Protein AF-A0A5C1QB80-F1 (afdb_monomer_lite)

Radius of gyration: 33.48 Å; chains: 1; bounding box: 78×22×104 Å

Secondary structure (DSSP, 8-state):
----HHHHHHHHHHHHHHTT-SSHHHHHHHHHHHHHTSTTEEEEEEEETTS-----TT-EEEEEEETTEEEEEEEEEES-HHHHGGGHHHHHHHHHHHHHHHHHHHHHHHHHHHHHHHHHHHHHHHHHHHHHHHHHHHHHHHHHHHHHHHHHHHHH----

Organism: NCBI:txid252967

Sequence (160 aa):
MDLSSKVLAQIIMMQSVASKLDDEISIMSFICRGFSDIPGIRRVLYVPYKTDFSNSKDYYTIDIAHKSSKHYILNVEFDDYKEAEPYIPYIENFCTVIGVILEEKKQRLLKESLLHNLEERVLLRTKELEEEVKKESYLKKNLKLLDCISLVLSILCPLF

Structure (mmCIF, N/CA/C/O backbone):
data_AF-A0A5C1QB80-F1
#
_entry.id   AF-A0A5C1QB80-F1
#
loop_
_atom_site.group_PDB
_atom_site.id
_atom_site.type_symbol
_atom_site.label_atom_id
_atom_site.label_alt_id
_atom_site.label_comp_id
_atom_site.label_asym_id
_atom_site.label_entity_id
_atom_site.label_seq_id
_atom_site.pdbx_PDB_ins_code
_atom_site.Cartn_x
_atom_site.Cartn_y
_atom_site.Cartn_z
_atom_site.occupancy
_atom_site.B_iso_or_equiv
_atom_site.auth_seq_id
_atom_site.auth_comp_id
_atom_site.auth_asym_id
_atom_site.auth_atom_id
_atom_site.pdbx_PDB_model_num
ATOM 1 N N . MET A 1 1 ? 13.729 7.207 -29.527 1.00 56.31 1 MET A N 1
ATOM 2 C CA . MET A 1 1 ? 12.991 5.944 -29.338 1.00 56.31 1 MET A CA 1
ATOM 3 C C . MET A 1 1 ? 11.535 6.308 -29.167 1.00 56.31 1 MET A C 1
ATOM 5 O O . MET A 1 1 ? 11.257 7.196 -28.371 1.00 56.31 1 MET A O 1
ATOM 9 N N . ASP A 1 2 ? 10.646 5.700 -29.947 1.00 75.19 2 ASP A N 1
ATOM 10 C CA . ASP A 1 2 ? 9.210 5.940 -29.810 1.00 75.19 2 ASP A CA 1
ATOM 11 C C . ASP A 1 2 ? 8.675 5.232 -28.564 1.00 75.19 2 ASP A C 1
ATOM 13 O O . ASP A 1 2 ? 8.984 4.070 -28.299 1.00 75.19 2 ASP A O 1
ATOM 17 N N . LEU A 1 3 ? 7.875 5.960 -27.791 1.00 85.06 3 LEU A N 1
ATOM 18 C CA . LEU A 1 3 ? 7.220 5.469 -26.588 1.00 85.06 3 LEU A CA 1
ATOM 19 C C . LEU A 1 3 ? 6.184 4.402 -26.973 1.00 85.06 3 LEU A C 1
ATOM 21 O O . LEU A 1 3 ? 5.244 4.677 -27.721 1.00 85.06 3 LEU A O 1
ATOM 25 N N . SER A 1 4 ? 6.329 3.181 -26.456 1.00 93.12 4 SER A N 1
ATOM 26 C CA . SER A 1 4 ? 5.390 2.101 -26.761 1.00 93.12 4 SER A CA 1
ATOM 27 C C . SER A 1 4 ? 4.064 2.313 -26.034 1.00 93.12 4 SER A C 1
ATOM 29 O O . SER A 1 4 ? 3.983 2.221 -24.806 1.00 93.12 4 SER A O 1
ATOM 31 N N . SER A 1 5 ? 2.988 2.521 -26.794 1.00 92.38 5 SER A N 1
ATOM 32 C CA . SER A 1 5 ? 1.626 2.627 -26.253 1.00 92.38 5 SER A CA 1
ATOM 33 C C . SER A 1 5 ? 1.198 1.374 -25.482 1.00 92.38 5 SER A C 1
ATOM 35 O O . SER A 1 5 ? 0.442 1.472 -24.517 1.00 92.38 5 SER A O 1
ATOM 37 N N . LYS A 1 6 ? 1.729 0.200 -25.854 1.00 94.88 6 LYS A N 1
ATOM 38 C CA . LYS A 1 6 ? 1.486 -1.069 -25.157 1.00 94.88 6 LYS A CA 1
ATOM 39 C C . LYS A 1 6 ? 2.024 -1.043 -23.724 1.00 94.88 6 LYS A C 1
ATOM 41 O O . LYS A 1 6 ? 1.323 -1.475 -22.814 1.00 94.88 6 LYS A O 1
ATOM 46 N N . VAL A 1 7 ? 3.235 -0.519 -23.523 1.00 93.94 7 VAL A N 1
ATOM 47 C CA . VAL A 1 7 ? 3.871 -0.438 -22.195 1.00 93.94 7 VAL A CA 1
ATOM 48 C C . VAL A 1 7 ? 3.124 0.555 -21.307 1.00 93.94 7 VAL A C 1
ATOM 50 O O . VAL A 1 7 ? 2.821 0.254 -20.156 1.00 93.94 7 VAL A O 1
ATOM 53 N N . LEU A 1 8 ? 2.726 1.708 -21.850 1.00 93.88 8 LEU A N 1
ATOM 54 C CA . LEU A 1 8 ? 1.912 2.671 -21.101 1.00 93.88 8 LEU A CA 1
ATOM 55 C C . LEU A 1 8 ? 0.552 2.093 -20.702 1.00 93.88 8 LEU A C 1
ATOM 57 O O . LEU A 1 8 ? 0.124 2.253 -19.560 1.00 93.88 8 LEU A O 1
ATOM 61 N N . ALA A 1 9 ? -0.116 1.390 -21.621 1.00 94.31 9 ALA A N 1
ATOM 62 C CA . ALA A 1 9 ? -1.379 0.723 -21.328 1.00 94.31 9 ALA A CA 1
ATOM 63 C C . ALA A 1 9 ? -1.216 -0.313 -20.205 1.00 94.31 9 ALA A C 1
ATOM 65 O O . ALA A 1 9 ? -2.062 -0.381 -19.316 1.00 94.31 9 ALA A O 1
ATOM 66 N N . GLN A 1 10 ? -0.112 -1.067 -20.200 1.00 95.19 10 GLN A N 1
ATOM 67 C CA . GLN A 1 10 ? 0.218 -1.999 -19.123 1.00 95.19 10 GLN A CA 1
ATOM 68 C C . GLN A 1 10 ? 0.387 -1.283 -17.778 1.00 95.19 10 GLN A C 1
ATOM 70 O O . GLN A 1 10 ? -0.244 -1.694 -16.806 1.00 95.19 10 GLN A O 1
ATOM 75 N N . ILE A 1 11 ? 1.159 -0.191 -17.720 1.00 94.31 11 ILE A N 1
ATOM 76 C CA . ILE A 1 11 ? 1.345 0.596 -16.487 1.00 94.31 11 ILE A CA 1
ATOM 77 C C . ILE A 1 11 ? -0.011 1.092 -15.956 1.00 94.31 11 ILE A C 1
ATOM 79 O O . ILE A 1 11 ? -0.290 0.977 -14.764 1.00 94.31 11 ILE A O 1
ATOM 83 N N . ILE A 1 12 ? -0.894 1.578 -16.832 1.00 92.94 12 ILE A N 1
ATOM 84 C CA . ILE A 1 12 ? -2.239 2.036 -16.447 1.00 92.94 12 ILE A CA 1
ATOM 85 C C . ILE A 1 12 ? -3.100 0.870 -15.933 1.00 92.94 12 ILE A C 1
ATOM 87 O O . ILE A 1 12 ? -3.755 0.991 -14.896 1.00 92.94 12 ILE A O 1
ATOM 91 N N . MET A 1 13 ? -3.093 -0.282 -16.611 1.00 95.06 13 MET A N 1
ATOM 92 C CA . MET A 1 13 ? -3.837 -1.466 -16.158 1.00 95.06 13 MET A CA 1
ATOM 93 C C . MET A 1 13 ? -3.346 -1.954 -14.795 1.00 95.06 13 MET A C 1
ATOM 95 O O . MET A 1 13 ? -4.160 -2.301 -13.936 1.00 95.06 13 MET A O 1
ATOM 99 N N . MET A 1 14 ? -2.032 -1.925 -14.566 1.00 95.69 14 MET A N 1
ATOM 100 C CA . MET A 1 14 ? -1.446 -2.275 -13.278 1.00 95.69 14 MET A CA 1
ATOM 101 C C . MET A 1 14 ? -1.998 -1.398 -12.146 1.00 95.69 14 MET A C 1
ATOM 103 O O . MET A 1 14 ? -2.248 -1.925 -11.067 1.00 95.69 14 MET A O 1
ATOM 107 N N . GLN A 1 15 ? -2.259 -0.102 -12.375 1.00 92.38 15 GLN A N 1
ATOM 108 C CA . GLN A 1 15 ? -2.824 0.783 -11.340 1.00 92.38 15 GLN A CA 1
ATOM 109 C C . GLN A 1 15 ? -4.221 0.321 -10.933 1.00 92.38 15 GLN A C 1
ATOM 111 O O . GLN A 1 15 ? -4.543 0.238 -9.746 1.00 92.38 15 GLN A O 1
ATOM 116 N N . SER A 1 16 ? -5.042 -0.025 -11.927 1.00 93.25 16 SER A N 1
ATOM 117 C CA . SER A 1 16 ? -6.397 -0.519 -11.695 1.00 93.25 16 SER A CA 1
ATOM 118 C C . SER A 1 16 ? -6.383 -1.811 -10.880 1.00 93.25 16 SER A C 1
ATOM 120 O O . SER A 1 16 ? -7.085 -1.910 -9.873 1.00 93.25 16 SER A O 1
ATOM 122 N N . VAL A 1 17 ? -5.531 -2.770 -11.253 1.00 94.88 17 VAL A N 1
ATOM 123 C CA . VAL A 1 17 ? -5.419 -4.056 -10.551 1.00 94.88 17 VAL A CA 1
ATOM 124 C C . VAL A 1 17 ? -4.863 -3.872 -9.140 1.00 94.88 17 VAL A C 1
ATOM 126 O O . VAL A 1 17 ? -5.441 -4.401 -8.193 1.00 94.88 17 VAL A O 1
ATOM 129 N N . ALA A 1 18 ? -3.807 -3.071 -8.969 1.00 93.50 18 ALA A N 1
ATOM 130 C CA . ALA A 1 18 ? -3.195 -2.821 -7.665 1.00 93.50 18 ALA A CA 1
ATOM 131 C C . ALA A 1 18 ? -4.197 -2.244 -6.650 1.00 93.50 18 ALA A C 1
ATOM 133 O O . ALA A 1 18 ? -4.184 -2.635 -5.486 1.00 93.50 18 ALA A O 1
ATOM 134 N N . SER A 1 19 ? -5.130 -1.391 -7.095 1.00 92.44 19 SER A N 1
ATOM 135 C CA . SER A 1 19 ? -6.185 -0.836 -6.229 1.00 92.44 19 SER A CA 1
ATOM 136 C C . SER A 1 19 ? -7.164 -1.883 -5.673 1.00 92.44 19 SER A C 1
ATOM 138 O O . SER A 1 19 ? -7.838 -1.632 -4.672 1.00 92.44 19 SER A O 1
ATOM 140 N N . LYS A 1 20 ? -7.262 -3.054 -6.317 1.00 94.19 20 LYS A N 1
ATOM 141 C CA . LYS A 1 20 ? -8.185 -4.139 -5.952 1.00 94.19 20 LYS A CA 1
ATOM 142 C C . LYS A 1 20 ? -7.554 -5.221 -5.087 1.00 94.19 20 LYS A C 1
ATOM 144 O O . LYS A 1 20 ? -8.291 -6.002 -4.501 1.00 94.19 20 LYS A O 1
ATOM 149 N N . LEU A 1 21 ? -6.228 -5.273 -5.004 1.00 94.12 21 LEU A N 1
ATOM 150 C CA . LEU A 1 21 ? -5.529 -6.220 -4.139 1.00 94.12 21 LEU A CA 1
ATOM 151 C C . LEU A 1 21 ? -5.691 -5.799 -2.683 1.00 94.12 21 LEU A C 1
ATOM 153 O O . LEU A 1 21 ? -5.670 -4.606 -2.393 1.00 94.12 21 LEU A O 1
ATOM 157 N N . ASP A 1 22 ? -5.873 -6.749 -1.770 1.00 86.88 22 ASP A N 1
ATOM 158 C CA . ASP A 1 22 ? -6.230 -6.436 -0.386 1.00 86.88 22 ASP A CA 1
ATOM 159 C C . ASP A 1 22 ? -5.031 -6.046 0.474 1.00 86.88 22 ASP A C 1
ATOM 161 O O . ASP A 1 22 ? -5.104 -5.023 1.164 1.00 86.88 22 ASP A O 1
ATOM 165 N N . ASP A 1 23 ? -3.937 -6.798 0.383 1.00 90.25 23 ASP A N 1
ATOM 166 C CA . ASP A 1 23 ? -2.752 -6.649 1.220 1.00 90.25 23 ASP A CA 1
ATOM 167 C C . ASP A 1 23 ? -1.573 -5.970 0.504 1.00 90.25 23 ASP A C 1
ATOM 169 O O . ASP A 1 23 ? -1.397 -6.056 -0.714 1.00 90.25 23 ASP A O 1
ATOM 173 N N . GLU A 1 24 ? -0.731 -5.298 1.291 1.00 92.94 24 GLU A N 1
ATOM 174 C CA . GLU A 1 24 ? 0.414 -4.543 0.777 1.00 92.94 24 GLU A CA 1
ATOM 175 C C . GLU A 1 24 ? 1.458 -5.440 0.093 1.00 92.94 24 GLU A C 1
ATOM 177 O O . GLU A 1 24 ? 2.076 -5.029 -0.886 1.00 92.94 24 GLU A O 1
ATOM 182 N N . ILE A 1 25 ? 1.645 -6.678 0.565 1.00 93.50 25 ILE A N 1
ATOM 183 C CA . ILE A 1 25 ? 2.654 -7.606 0.031 1.00 93.50 25 ILE A CA 1
ATOM 184 C C . ILE A 1 25 ? 2.256 -8.066 -1.376 1.00 93.50 25 ILE A C 1
ATOM 186 O O . ILE A 1 25 ? 3.085 -8.065 -2.293 1.00 93.50 25 ILE A O 1
ATOM 190 N N . SER A 1 26 ? 0.984 -8.410 -1.583 1.00 95.69 26 SER A N 1
ATOM 191 C CA . SER A 1 26 ? 0.442 -8.739 -2.902 1.00 95.69 26 SER A CA 1
ATOM 192 C C . SER A 1 26 ? 0.555 -7.560 -3.862 1.00 95.69 26 SER A C 1
ATOM 194 O O . SER A 1 26 ? 0.965 -7.756 -5.004 1.00 95.69 26 SER A O 1
ATOM 196 N N . ILE A 1 27 ? 0.273 -6.334 -3.404 1.00 95.81 27 ILE A N 1
ATOM 197 C CA . ILE A 1 27 ? 0.450 -5.116 -4.210 1.00 95.81 27 ILE A CA 1
ATOM 198 C C . ILE A 1 27 ? 1.910 -4.971 -4.644 1.00 95.81 27 ILE A C 1
ATOM 200 O O . ILE A 1 27 ? 2.194 -4.874 -5.836 1.00 95.81 27 ILE A O 1
ATOM 204 N N . MET A 1 28 ? 2.846 -5.013 -3.696 1.00 96.25 28 MET A N 1
ATOM 205 C CA . MET A 1 28 ? 4.265 -4.812 -3.984 1.00 96.25 28 MET A CA 1
ATOM 206 C C . MET A 1 28 ? 4.845 -5.898 -4.893 1.00 96.25 28 MET A C 1
ATOM 208 O O . MET A 1 28 ? 5.540 -5.594 -5.863 1.00 96.25 28 MET A O 1
ATOM 212 N N . SER A 1 29 ? 4.515 -7.165 -4.638 1.00 95.31 29 SER A N 1
ATOM 213 C CA . SER A 1 29 ? 4.961 -8.277 -5.482 1.00 95.31 29 SER A CA 1
ATOM 214 C C . SER A 1 29 ? 4.375 -8.218 -6.897 1.00 95.31 29 SER A C 1
ATOM 216 O O . SER A 1 29 ? 5.087 -8.513 -7.860 1.00 95.31 29 SER A O 1
ATOM 218 N N . PHE A 1 30 ? 3.117 -7.792 -7.045 1.00 96.56 30 PHE A N 1
ATOM 219 C CA . PHE A 1 30 ? 2.485 -7.563 -8.343 1.00 96.56 30 PHE A CA 1
ATOM 220 C C . PHE A 1 30 ? 3.191 -6.449 -9.127 1.00 96.56 30 PHE A C 1
ATOM 222 O O . PHE A 1 30 ? 3.515 -6.637 -10.300 1.00 96.56 30 PHE A O 1
ATOM 229 N N . ILE A 1 31 ? 3.495 -5.324 -8.474 1.00 95.88 31 ILE A N 1
ATOM 230 C CA . ILE A 1 31 ? 4.173 -4.180 -9.097 1.00 95.88 31 ILE A CA 1
ATOM 231 C C . ILE A 1 31 ? 5.577 -4.559 -9.567 1.00 95.88 31 ILE A C 1
ATOM 233 O O . ILE A 1 31 ? 5.916 -4.310 -10.721 1.00 95.88 31 ILE A O 1
ATOM 237 N N . CYS A 1 32 ? 6.383 -5.198 -8.711 1.00 95.62 32 CYS A N 1
ATOM 238 C CA . CYS A 1 32 ? 7.743 -5.595 -9.080 1.00 95.62 32 CYS A CA 1
ATOM 239 C C . CYS A 1 32 ? 7.764 -6.543 -10.280 1.00 95.62 32 CYS A C 1
ATOM 241 O O . CYS A 1 32 ? 8.610 -6.392 -11.160 1.00 95.62 32 CYS A O 1
ATOM 243 N N . ARG A 1 33 ? 6.817 -7.487 -10.349 1.00 95.25 33 ARG A N 1
ATOM 244 C CA . ARG A 1 33 ? 6.670 -8.362 -11.520 1.00 95.25 33 ARG A CA 1
ATOM 245 C C . ARG A 1 33 ? 6.296 -7.559 -12.760 1.00 95.25 33 ARG A C 1
ATOM 247 O O . ARG A 1 33 ? 6.993 -7.655 -13.757 1.00 95.25 33 ARG A O 1
ATOM 254 N N . GLY A 1 34 ? 5.266 -6.718 -12.673 1.00 94.81 34 GLY A N 1
ATOM 255 C CA . GLY A 1 34 ? 4.792 -5.950 -13.824 1.00 94.81 34 GLY A CA 1
ATOM 256 C C . GLY A 1 34 ? 5.808 -4.941 -14.365 1.00 94.81 34 GLY A C 1
ATOM 257 O O . GLY A 1 34 ? 5.857 -4.723 -15.570 1.00 94.81 34 GLY A O 1
ATOM 258 N N . PHE A 1 35 ? 6.654 -4.358 -13.511 1.00 95.38 35 PHE A N 1
ATOM 259 C CA . PHE A 1 35 ? 7.746 -3.486 -13.952 1.00 95.38 35 PHE A CA 1
ATOM 260 C C . PHE A 1 35 ? 8.947 -4.244 -14.510 1.00 95.38 35 PHE A C 1
ATOM 262 O O . PHE A 1 35 ? 9.653 -3.698 -15.348 1.00 95.38 35 PHE A O 1
ATOM 269 N N . SER A 1 36 ? 9.164 -5.497 -14.104 1.00 94.81 36 SER A N 1
ATOM 270 C CA . SER A 1 36 ? 10.226 -6.325 -14.694 1.00 94.81 36 SER A CA 1
ATOM 271 C C . SER A 1 36 ? 9.936 -6.703 -16.155 1.00 94.81 36 SER A C 1
ATOM 273 O O . SER A 1 36 ? 10.841 -7.135 -16.855 1.00 94.81 36 SER A O 1
ATOM 275 N N . ASP A 1 37 ? 8.699 -6.513 -16.629 1.00 93.94 37 ASP A N 1
ATOM 276 C CA . ASP A 1 37 ? 8.312 -6.717 -18.031 1.00 93.94 37 ASP A CA 1
ATOM 277 C C . ASP A 1 37 ? 8.526 -5.461 -18.910 1.00 93.94 37 ASP A C 1
ATOM 279 O O . ASP A 1 37 ? 8.263 -5.491 -20.116 1.00 93.94 37 ASP A O 1
ATOM 283 N N . ILE A 1 38 ? 8.955 -4.334 -18.326 1.00 94.12 38 ILE A N 1
ATOM 284 C CA . ILE A 1 38 ? 9.199 -3.084 -19.060 1.00 94.12 38 ILE A CA 1
ATOM 285 C C . ILE A 1 38 ? 10.567 -3.160 -19.765 1.00 94.12 38 ILE A C 1
ATOM 287 O O . ILE A 1 38 ? 11.557 -3.514 -19.124 1.00 94.12 38 ILE A O 1
ATOM 291 N N . PRO A 1 39 ? 10.663 -2.780 -21.057 1.00 94.06 39 PRO A N 1
ATOM 292 C CA . PRO A 1 39 ? 11.934 -2.751 -21.781 1.00 94.06 39 PRO A CA 1
ATOM 293 C C . PRO A 1 39 ? 13.019 -1.943 -21.057 1.00 94.06 39 PRO A C 1
ATOM 295 O O . PRO A 1 39 ? 12.752 -0.862 -20.531 1.00 94.06 39 PRO A O 1
ATOM 298 N N . GLY A 1 40 ? 14.238 -2.479 -21.028 1.00 93.25 40 GLY A N 1
ATOM 299 C CA . GLY A 1 40 ? 15.383 -1.888 -20.333 1.00 93.25 40 GLY A CA 1
ATOM 300 C C . GLY A 1 40 ? 15.465 -2.184 -18.831 1.00 93.25 40 GLY A C 1
ATOM 301 O O . GLY A 1 40 ? 16.524 -1.962 -18.242 1.00 93.25 40 GLY A O 1
ATOM 302 N N . ILE A 1 41 ? 14.410 -2.717 -18.200 1.00 94.69 41 ILE A N 1
ATOM 303 C CA . ILE A 1 41 ? 14.419 -3.101 -16.782 1.00 94.69 41 ILE A CA 1
ATOM 304 C C . ILE A 1 41 ? 14.809 -4.572 -16.640 1.00 94.69 41 ILE A C 1
ATOM 306 O O . ILE A 1 41 ? 14.131 -5.460 -17.144 1.00 94.69 41 ILE A O 1
ATOM 310 N N . ARG A 1 42 ? 15.880 -4.831 -15.887 1.00 94.06 42 ARG A N 1
ATOM 311 C CA . ARG A 1 42 ? 16.352 -6.186 -15.583 1.00 94.06 42 ARG A CA 1
ATOM 312 C C . ARG A 1 42 ? 15.617 -6.786 -14.396 1.00 94.06 42 ARG A C 1
ATOM 314 O O . ARG A 1 42 ? 15.236 -7.956 -14.390 1.00 94.06 42 ARG A O 1
ATOM 321 N N . ARG A 1 43 ? 15.507 -5.996 -13.328 1.00 94.19 43 ARG A N 1
ATOM 322 C CA . ARG A 1 43 ? 14.986 -6.459 -12.044 1.00 94.19 43 ARG A CA 1
ATOM 323 C C . ARG A 1 43 ? 14.418 -5.305 -11.247 1.00 94.19 43 ARG A C 1
ATOM 325 O O . ARG A 1 43 ? 14.991 -4.222 -11.204 1.00 94.19 43 ARG A O 1
ATOM 332 N N . VAL A 1 44 ? 13.329 -5.582 -10.539 1.00 94.88 44 VAL A N 1
ATOM 333 C CA . VAL A 1 44 ? 12.745 -4.650 -9.578 1.00 94.88 44 VAL A CA 1
ATOM 334 C C . VAL A 1 44 ? 12.601 -5.326 -8.226 1.00 94.88 44 VAL A C 1
ATOM 336 O O . VAL A 1 44 ? 12.062 -6.428 -8.115 1.00 94.88 44 VAL A O 1
ATOM 339 N N . LEU A 1 45 ? 13.084 -4.654 -7.189 1.00 94.56 45 LEU A N 1
ATOM 340 C CA . LEU A 1 45 ? 12.963 -5.067 -5.798 1.00 94.56 45 LEU A CA 1
ATOM 341 C C . LEU A 1 45 ? 12.293 -3.963 -4.994 1.00 94.56 45 LEU A C 1
ATOM 343 O O . LEU A 1 45 ? 12.405 -2.792 -5.338 1.00 94.56 45 LEU A O 1
ATOM 347 N N . TYR A 1 46 ? 11.625 -4.330 -3.907 1.00 93.69 46 TYR A N 1
ATOM 348 C CA . TYR A 1 46 ? 11.091 -3.363 -2.961 1.00 93.69 46 TYR A CA 1
ATOM 349 C C . TYR A 1 46 ? 11.627 -3.632 -1.563 1.00 93.69 46 TYR A C 1
ATOM 351 O O . TYR A 1 46 ? 11.826 -4.783 -1.168 1.00 93.69 46 TYR A O 1
ATOM 359 N N . VAL A 1 47 ? 11.837 -2.558 -0.810 1.00 92.25 47 VAL A N 1
ATOM 360 C CA . VAL A 1 47 ? 12.208 -2.616 0.604 1.00 92.25 47 VAL A CA 1
ATOM 361 C C . VAL A 1 47 ? 11.309 -1.688 1.415 1.00 92.25 47 VAL A C 1
ATOM 363 O O . VAL A 1 47 ? 10.952 -0.611 0.932 1.00 92.25 47 VAL A O 1
ATOM 366 N N . PRO A 1 48 ? 10.898 -2.072 2.636 1.00 91.81 48 PRO A N 1
ATOM 367 C CA . PRO A 1 48 ? 10.214 -1.154 3.538 1.00 91.81 48 PRO A CA 1
ATOM 368 C C . PRO A 1 48 ? 11.095 0.063 3.835 1.00 91.81 48 PRO A C 1
ATOM 370 O O . PRO A 1 48 ? 12.290 -0.085 4.082 1.00 91.81 48 PRO A O 1
ATOM 373 N N . TYR A 1 49 ? 10.509 1.263 3.894 1.00 85.12 49 TYR A N 1
ATOM 374 C CA . TYR A 1 49 ? 11.275 2.507 4.091 1.00 85.12 49 TYR A CA 1
ATOM 375 C C . TYR A 1 49 ? 12.072 2.551 5.416 1.00 85.12 49 TYR A C 1
ATOM 377 O O . TYR A 1 49 ? 13.006 3.328 5.569 1.00 85.12 49 TYR A O 1
ATOM 385 N N . LYS A 1 50 ? 11.722 1.710 6.398 1.00 78.00 50 LYS A N 1
ATOM 386 C CA . LYS A 1 50 ? 12.413 1.621 7.698 1.00 78.00 50 LYS A CA 1
ATOM 387 C C . LYS A 1 50 ? 13.721 0.824 7.664 1.00 78.00 50 LYS A C 1
ATOM 389 O O . LYS A 1 50 ? 14.363 0.693 8.701 1.00 78.00 50 LYS A O 1
ATOM 394 N N . THR A 1 51 ? 14.073 0.230 6.531 1.00 70.75 51 THR A N 1
ATOM 395 C CA . THR A 1 51 ? 15.279 -0.585 6.400 1.00 70.75 51 THR A CA 1
ATOM 396 C C . THR A 1 51 ? 16.397 0.274 5.821 1.00 70.75 51 THR A C 1
ATOM 398 O O . THR A 1 51 ? 16.273 0.760 4.700 1.00 70.75 51 THR A O 1
ATOM 401 N N . ASP A 1 52 ? 17.485 0.457 6.576 1.00 56.34 52 ASP A N 1
ATOM 402 C CA . ASP A 1 52 ? 18.684 1.151 6.099 1.00 56.34 52 ASP A CA 1
ATOM 403 C C . ASP A 1 52 ? 19.288 0.368 4.929 1.00 56.34 52 ASP A C 1
ATOM 405 O O . ASP A 1 52 ? 19.974 -0.641 5.113 1.00 56.34 52 ASP A O 1
ATOM 409 N N . PHE A 1 53 ? 19.003 0.803 3.704 1.00 56.91 53 PHE A N 1
ATOM 410 C CA . PHE A 1 53 ? 19.632 0.233 2.524 1.00 56.91 53 PHE A CA 1
ATOM 411 C C . PHE A 1 53 ? 20.945 0.971 2.271 1.00 56.91 53 PHE A C 1
ATOM 413 O O . PHE A 1 53 ? 20.971 2.171 1.998 1.00 56.91 53 PHE A O 1
ATOM 420 N N . SER A 1 54 ? 22.060 0.249 2.382 1.00 56.97 54 SER A N 1
ATOM 421 C CA . SER A 1 54 ? 23.351 0.746 1.919 1.00 56.97 54 SER A CA 1
ATOM 422 C C . SER A 1 54 ? 23.270 0.889 0.399 1.00 56.97 54 SER A C 1
ATOM 424 O O . SER A 1 54 ? 23.126 -0.112 -0.305 1.00 56.97 54 SER A O 1
ATOM 426 N N . ASN A 1 55 ? 23.293 2.131 -0.093 1.00 54.19 55 ASN A N 1
ATOM 427 C CA . ASN A 1 55 ? 23.305 2.464 -1.517 1.00 54.19 55 ASN A CA 1
ATOM 428 C C . ASN A 1 55 ? 24.467 1.744 -2.218 1.00 54.19 55 ASN A C 1
ATOM 430 O O . ASN A 1 55 ? 25.596 2.236 -2.254 1.00 54.19 55 ASN A O 1
ATOM 434 N N . SER A 1 56 ? 24.190 0.579 -2.797 1.00 57.31 56 SER A N 1
ATOM 435 C CA . SER A 1 56 ? 25.020 0.031 -3.864 1.00 57.31 56 SER A CA 1
ATOM 436 C C . SER A 1 56 ? 24.753 0.887 -5.102 1.00 57.31 56 SER A C 1
ATOM 438 O O . SER A 1 56 ? 23.604 1.187 -5.416 1.00 57.31 56 SER A O 1
ATOM 440 N N . LYS A 1 57 ? 25.820 1.350 -5.760 1.00 61.50 57 LYS A N 1
ATOM 441 C CA . LYS A 1 57 ? 25.801 2.364 -6.834 1.00 61.50 57 LYS A CA 1
ATOM 442 C C . LYS A 1 57 ? 25.032 1.965 -8.107 1.00 61.50 57 LYS A C 1
ATOM 444 O O . LYS A 1 57 ? 24.990 2.762 -9.038 1.00 61.50 57 LYS A O 1
ATOM 449 N N . ASP A 1 58 ? 24.412 0.790 -8.131 1.00 76.94 58 ASP A N 1
ATOM 450 C CA . ASP A 1 58 ? 23.935 0.140 -9.354 1.00 76.94 58 ASP A CA 1
ATOM 451 C C . ASP A 1 58 ? 22.402 0.132 -9.497 1.00 76.94 58 ASP A C 1
ATOM 453 O O . ASP A 1 58 ? 21.883 -0.400 -10.475 1.00 76.94 58 ASP A O 1
ATOM 457 N N . TYR A 1 59 ? 21.664 0.729 -8.552 1.00 85.06 59 TYR A N 1
ATOM 458 C CA . TYR A 1 59 ? 20.198 0.780 -8.589 1.00 85.06 59 TYR A CA 1
ATOM 459 C C . TYR A 1 59 ? 19.673 2.202 -8.746 1.00 85.06 59 TYR A C 1
ATOM 461 O O . TYR A 1 59 ? 20.165 3.142 -8.120 1.00 85.06 59 TYR A O 1
ATOM 469 N N . TYR A 1 60 ? 18.600 2.333 -9.520 1.00 90.31 60 TYR A N 1
ATOM 470 C CA . TYR A 1 60 ? 17.765 3.524 -9.524 1.00 90.31 60 TYR A CA 1
ATOM 471 C C . TYR A 1 60 ? 16.625 3.357 -8.527 1.00 90.31 60 TYR A C 1
ATOM 473 O O . TYR A 1 60 ? 15.888 2.371 -8.560 1.00 90.31 60 TYR A O 1
ATOM 481 N N . THR A 1 61 ? 16.513 4.310 -7.608 1.00 91.75 61 THR A N 1
ATOM 482 C CA . THR A 1 61 ? 15.616 4.222 -6.455 1.00 91.75 61 THR A CA 1
ATOM 483 C C . THR A 1 61 ? 14.406 5.128 -6.628 1.00 91.75 61 THR A C 1
ATOM 485 O O . THR A 1 61 ? 14.573 6.323 -6.872 1.00 91.75 61 THR A O 1
ATOM 488 N N . ILE A 1 62 ? 13.204 4.586 -6.439 1.00 93.00 62 ILE A N 1
ATOM 489 C CA . ILE A 1 62 ? 11.939 5.324 -6.521 1.00 93.00 62 ILE A CA 1
ATOM 490 C C . ILE A 1 62 ? 11.189 5.182 -5.196 1.00 93.00 62 ILE A C 1
ATOM 492 O O . ILE A 1 62 ? 10.880 4.072 -4.759 1.00 93.00 62 ILE A O 1
ATOM 496 N N . ASP A 1 63 ? 10.863 6.309 -4.567 1.00 92.69 63 ASP A N 1
ATOM 497 C CA . ASP A 1 63 ? 10.086 6.333 -3.327 1.00 92.69 63 ASP A CA 1
ATOM 498 C C . ASP A 1 63 ? 8.601 6.032 -3.613 1.00 92.69 63 ASP A C 1
ATOM 500 O O . ASP A 1 63 ? 7.962 6.676 -4.447 1.00 92.69 63 ASP A O 1
ATOM 504 N N . ILE A 1 64 ? 8.017 5.094 -2.863 1.00 94.56 64 ILE A N 1
ATOM 505 C CA . ILE A 1 64 ? 6.563 4.918 -2.768 1.00 94.56 64 ILE A CA 1
ATOM 506 C C . ILE A 1 64 ? 6.090 5.659 -1.525 1.00 94.56 64 ILE A C 1
ATOM 508 O O . ILE A 1 64 ? 6.152 5.157 -0.393 1.00 94.56 64 ILE A O 1
ATOM 512 N N . ALA A 1 65 ? 5.630 6.884 -1.747 1.00 91.50 65 ALA A N 1
ATOM 513 C CA . ALA A 1 65 ? 5.237 7.795 -0.691 1.00 91.50 65 ALA A CA 1
ATOM 514 C C . ALA A 1 65 ? 3.995 8.601 -1.073 1.00 91.50 65 ALA A C 1
ATOM 516 O O . ALA A 1 65 ? 3.735 8.871 -2.244 1.00 91.50 65 ALA A O 1
ATOM 517 N N . HIS A 1 66 ? 3.254 9.034 -0.058 1.00 91.19 66 HIS A N 1
ATOM 518 C CA . HIS A 1 66 ? 2.189 10.014 -0.194 1.00 91.19 66 HIS A CA 1
ATOM 519 C C . HIS A 1 66 ? 2.343 11.086 0.890 1.00 91.19 66 HIS A C 1
ATOM 521 O O . HIS A 1 66 ? 2.251 10.813 2.090 1.00 91.19 66 HIS A O 1
ATOM 527 N N . LYS A 1 67 ? 2.584 12.334 0.462 1.00 86.12 67 LYS A N 1
ATOM 528 C CA . LYS A 1 67 ? 2.908 13.473 1.341 1.00 86.12 67 LYS A CA 1
ATOM 529 C C . LYS A 1 67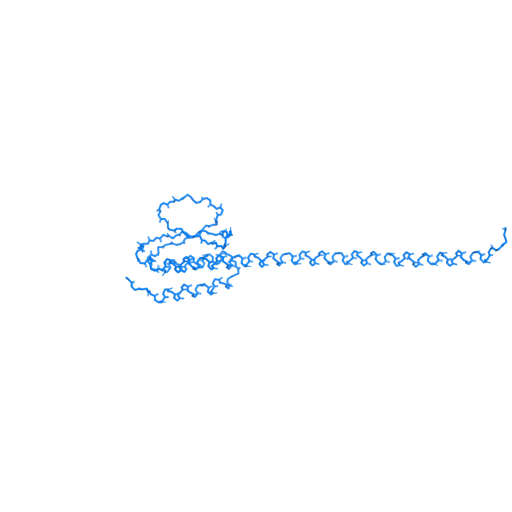 ? 4.114 13.153 2.240 1.00 86.12 67 LYS A C 1
ATOM 531 O O . LYS A 1 67 ? 5.215 12.974 1.737 1.00 86.12 67 LYS A O 1
ATOM 536 N N . SER A 1 68 ? 3.916 13.091 3.557 1.00 81.44 68 SER A N 1
ATOM 537 C CA . SER A 1 68 ? 4.944 12.751 4.548 1.00 81.44 68 SER A CA 1
ATOM 538 C C . SER A 1 68 ? 4.989 11.259 4.903 1.00 81.44 68 SER A C 1
ATOM 540 O O . SER A 1 68 ? 5.875 10.846 5.651 1.00 81.44 68 SER A O 1
ATOM 542 N N . SER A 1 69 ? 4.055 10.449 4.394 1.00 86.19 69 SER A N 1
ATOM 543 C CA . SER A 1 69 ? 3.996 9.008 4.649 1.00 86.19 69 SER A CA 1
ATOM 544 C C . SER A 1 69 ? 4.850 8.281 3.615 1.00 86.19 69 SER A C 1
ATOM 546 O O . SER A 1 69 ? 4.553 8.312 2.420 1.00 86.19 69 SER A O 1
ATOM 548 N N . LYS A 1 70 ? 5.938 7.656 4.067 1.00 88.88 70 LYS A N 1
ATOM 549 C CA . LYS A 1 70 ? 6.822 6.844 3.228 1.00 88.88 70 LYS A CA 1
ATOM 550 C C . LYS A 1 70 ? 6.608 5.372 3.548 1.00 88.88 70 LYS A C 1
ATOM 552 O O . LYS A 1 70 ? 6.732 4.974 4.708 1.00 88.88 70 LYS A O 1
ATOM 557 N N . HIS A 1 71 ? 6.275 4.584 2.531 1.00 91.00 71 HIS A N 1
ATOM 558 C CA . HIS A 1 71 ? 5.894 3.184 2.706 1.00 91.00 71 HIS A CA 1
ATOM 559 C C . HIS A 1 71 ? 7.042 2.257 2.301 1.00 91.00 71 HIS A C 1
ATOM 561 O O . HIS A 1 71 ? 7.563 1.505 3.129 1.00 91.00 71 HIS A O 1
ATOM 567 N N . TYR A 1 72 ? 7.486 2.369 1.049 1.00 94.19 72 TYR A N 1
ATOM 568 C CA . TYR A 1 72 ? 8.491 1.490 0.453 1.00 94.19 72 TYR A CA 1
ATOM 569 C C . TYR A 1 72 ? 9.439 2.272 -0.457 1.00 94.19 72 TYR A C 1
ATOM 571 O O . TYR A 1 72 ? 9.123 3.377 -0.894 1.00 94.19 72 TYR A O 1
ATOM 579 N N . ILE A 1 73 ? 10.584 1.667 -0.758 1.00 93.00 73 ILE A N 1
ATOM 580 C CA . ILE A 1 73 ? 11.521 2.107 -1.794 1.00 93.00 73 ILE A CA 1
ATOM 581 C C . ILE A 1 73 ? 11.578 1.002 -2.847 1.00 93.00 73 ILE A C 1
ATOM 583 O O . ILE A 1 73 ? 11.754 -0.170 -2.503 1.00 93.00 73 ILE A O 1
ATOM 587 N N . LEU A 1 74 ? 11.406 1.370 -4.114 1.00 94.25 74 LEU A N 1
ATOM 588 C CA . LEU A 1 74 ? 11.612 0.504 -5.270 1.00 94.25 74 LEU A CA 1
ATOM 589 C C . LEU A 1 74 ? 13.037 0.677 -5.782 1.00 94.25 74 LEU A C 1
ATOM 591 O O . LEU A 1 74 ? 13.427 1.777 -6.156 1.00 94.25 74 LEU A O 1
ATOM 595 N N . ASN A 1 75 ? 13.780 -0.419 -5.846 1.00 93.44 75 ASN A N 1
ATOM 596 C CA . ASN A 1 75 ? 15.108 -0.480 -6.438 1.00 93.44 75 ASN A CA 1
ATOM 597 C C . ASN A 1 75 ? 14.998 -1.138 -7.811 1.00 93.44 75 ASN A C 1
ATOM 599 O O . ASN A 1 75 ? 14.604 -2.303 -7.916 1.00 93.44 75 ASN A O 1
ATOM 603 N N . VAL A 1 76 ? 15.341 -0.383 -8.848 1.00 94.25 76 VAL A N 1
ATOM 604 C CA . VAL A 1 76 ? 15.283 -0.798 -10.247 1.00 94.25 76 VAL A CA 1
ATOM 605 C C . VAL A 1 76 ? 16.705 -1.005 -10.759 1.00 94.25 76 VAL A C 1
ATOM 607 O O . VAL A 1 76 ? 17.535 -0.099 -10.703 1.00 94.25 76 VAL A O 1
ATOM 610 N N . GLU A 1 77 ? 16.982 -2.213 -11.235 1.00 94.19 77 GLU A N 1
ATOM 611 C CA . GLU A 1 77 ? 18.199 -2.582 -11.956 1.00 94.19 77 GLU A CA 1
ATOM 612 C C . GLU A 1 77 ? 17.889 -2.551 -13.456 1.00 94.19 77 GLU A C 1
ATOM 614 O O . GLU A 1 77 ? 16.883 -3.125 -13.888 1.00 94.19 77 GLU A O 1
ATOM 619 N N . PHE A 1 78 ? 18.739 -1.901 -14.249 1.00 92.69 78 PHE A N 1
ATOM 620 C CA . PHE A 1 78 ? 18.548 -1.773 -15.695 1.00 92.69 78 PHE A CA 1
ATOM 621 C C . PHE A 1 78 ? 19.522 -2.657 -16.471 1.00 92.69 78 PHE A C 1
ATOM 623 O O . PHE A 1 78 ? 20.702 -2.724 -16.130 1.00 92.69 78 PHE A O 1
ATOM 630 N N . ASP A 1 79 ? 19.030 -3.275 -17.544 1.00 93.06 79 ASP A N 1
ATOM 631 C CA . ASP A 1 79 ? 19.880 -3.865 -18.586 1.00 93.06 79 ASP A CA 1
ATOM 632 C C . ASP A 1 79 ? 20.302 -2.787 -19.601 1.00 93.06 79 ASP A C 1
ATOM 634 O O . ASP A 1 79 ? 21.474 -2.703 -19.968 1.00 93.06 79 ASP A O 1
ATOM 638 N N . ASP A 1 80 ? 19.366 -1.915 -19.999 1.00 91.62 80 ASP A N 1
ATOM 639 C CA . ASP A 1 80 ? 19.625 -0.724 -20.816 1.00 91.62 80 ASP A CA 1
ATOM 640 C C . ASP A 1 80 ? 18.782 0.455 -20.315 1.00 91.62 80 ASP A C 1
ATOM 642 O O . ASP A 1 80 ? 17.569 0.534 -20.528 1.00 91.62 80 ASP A O 1
ATOM 646 N N . TYR A 1 81 ? 19.444 1.413 -19.663 1.00 90.88 81 TYR A N 1
ATOM 647 C CA . TYR A 1 81 ? 18.788 2.612 -19.150 1.00 90.88 81 TYR A CA 1
ATOM 648 C C . TYR A 1 81 ? 18.110 3.433 -20.256 1.00 90.88 81 TYR A C 1
ATOM 650 O O . TYR A 1 81 ? 17.072 4.036 -20.005 1.00 90.88 81 TYR A O 1
ATOM 658 N N . LYS A 1 82 ? 18.640 3.449 -21.487 1.00 91.81 82 LYS A N 1
ATOM 659 C CA . LYS A 1 82 ? 18.077 4.263 -22.580 1.00 91.81 82 LYS A CA 1
ATOM 660 C C . LYS A 1 82 ? 16.735 3.733 -23.076 1.00 91.81 82 LYS A C 1
ATOM 662 O O . LYS A 1 82 ? 15.913 4.520 -23.540 1.00 91.81 82 LYS A O 1
ATOM 667 N N . GLU A 1 83 ? 16.506 2.424 -22.979 1.00 92.38 83 GLU A N 1
ATOM 668 C CA . GLU A 1 83 ? 15.205 1.825 -23.294 1.00 92.38 83 GLU A CA 1
ATOM 669 C C . GLU A 1 83 ? 14.165 2.115 -22.207 1.00 92.38 83 GLU A C 1
ATOM 671 O O . GLU A 1 83 ? 12.994 2.333 -22.524 1.00 92.38 83 GLU A O 1
ATOM 676 N N . ALA A 1 84 ? 14.595 2.164 -20.943 1.00 91.62 84 ALA A N 1
ATOM 677 C CA . ALA A 1 84 ? 13.722 2.418 -19.801 1.00 91.62 84 ALA A CA 1
ATOM 678 C C . ALA A 1 84 ? 13.430 3.915 -19.572 1.00 91.62 84 ALA A C 1
ATOM 680 O O . ALA A 1 84 ? 12.342 4.257 -19.106 1.00 91.62 84 ALA A O 1
ATOM 681 N N . GLU A 1 85 ? 14.369 4.806 -19.915 1.00 93.38 85 GLU A N 1
ATOM 682 C CA . GLU A 1 85 ? 14.324 6.259 -19.675 1.00 93.38 85 GLU A CA 1
ATOM 683 C C . GLU A 1 85 ? 12.978 6.913 -20.054 1.00 93.38 85 GLU A C 1
ATOM 685 O O . GLU A 1 85 ? 12.423 7.636 -19.220 1.00 93.38 85 GLU A O 1
ATOM 690 N N . PRO A 1 86 ? 12.369 6.636 -21.228 1.00 94.50 86 PRO A N 1
ATOM 691 C CA . PRO A 1 86 ? 11.090 7.243 -21.601 1.00 94.50 86 PRO A CA 1
ATOM 692 C C . PRO A 1 86 ? 9.922 6.856 -20.682 1.00 94.50 86 PRO A C 1
ATOM 694 O O . PRO A 1 86 ? 8.925 7.578 -20.617 1.00 94.50 86 PRO A O 1
ATOM 697 N N . TYR A 1 87 ? 10.020 5.718 -19.989 1.00 94.38 87 TYR A N 1
ATOM 698 C CA . TYR A 1 87 ? 8.974 5.195 -19.111 1.00 94.38 87 TYR A CA 1
ATOM 699 C C . TYR A 1 87 ? 9.128 5.654 -17.656 1.00 94.38 87 TYR A C 1
ATOM 701 O O . TYR A 1 87 ? 8.148 5.599 -16.911 1.00 94.38 87 TYR A O 1
ATOM 709 N N . ILE A 1 88 ? 10.305 6.150 -17.254 1.00 93.50 88 ILE A N 1
ATOM 710 C CA . ILE A 1 88 ? 10.603 6.541 -15.865 1.00 93.50 88 ILE A CA 1
ATOM 711 C C . ILE A 1 88 ? 9.563 7.510 -15.282 1.00 93.50 88 ILE A C 1
ATOM 713 O O . ILE A 1 88 ? 9.016 7.183 -14.228 1.00 93.50 88 ILE A O 1
ATOM 717 N N . PRO A 1 89 ? 9.158 8.608 -15.957 1.00 94.75 89 PRO A N 1
ATOM 718 C CA . PRO A 1 89 ? 8.154 9.516 -15.394 1.00 94.75 89 PRO A CA 1
ATOM 719 C C . PRO A 1 89 ? 6.797 8.841 -15.131 1.00 94.75 89 PRO A C 1
ATOM 721 O O . PRO A 1 89 ? 6.074 9.197 -14.200 1.00 94.75 89 PRO A O 1
ATOM 724 N N . TYR A 1 90 ? 6.437 7.837 -15.938 1.00 95.00 90 TYR A N 1
ATOM 725 C CA . TYR A 1 90 ? 5.197 7.077 -15.767 1.00 95.00 90 TYR A CA 1
ATOM 726 C C . TYR A 1 90 ? 5.295 6.094 -14.602 1.00 95.00 90 TYR A C 1
ATOM 728 O O . TYR A 1 90 ? 4.318 5.918 -13.874 1.00 95.00 90 TYR A O 1
ATOM 736 N N . ILE A 1 91 ? 6.468 5.487 -14.409 1.00 94.69 91 ILE A N 1
ATOM 737 C CA . ILE A 1 91 ? 6.771 4.622 -13.267 1.00 94.69 91 ILE A CA 1
ATOM 738 C C . ILE A 1 91 ? 6.757 5.447 -11.972 1.00 94.69 91 ILE A C 1
ATOM 740 O O . ILE A 1 91 ? 6.102 5.052 -11.014 1.00 94.69 91 ILE A O 1
ATOM 744 N N . GLU A 1 92 ? 7.387 6.622 -11.939 1.00 94.50 92 GLU A N 1
ATOM 745 C CA . GLU A 1 92 ? 7.373 7.516 -10.771 1.00 94.50 92 GLU A CA 1
ATOM 746 C C . GLU A 1 92 ? 5.953 7.985 -10.416 1.00 94.50 92 GLU A C 1
ATOM 748 O O . GLU A 1 92 ? 5.531 7.927 -9.254 1.00 94.50 92 GLU A O 1
ATOM 753 N N . ASN A 1 93 ? 5.172 8.392 -11.423 1.00 94.81 93 ASN A N 1
ATOM 754 C CA . ASN A 1 93 ? 3.770 8.751 -11.224 1.00 94.81 93 ASN A CA 1
ATOM 755 C C . ASN A 1 93 ? 2.956 7.556 -10.706 1.00 94.81 93 ASN A C 1
ATOM 757 O O . ASN A 1 93 ? 2.161 7.691 -9.777 1.00 94.81 93 ASN A O 1
ATOM 761 N N . PHE A 1 94 ? 3.186 6.364 -11.260 1.00 95.31 94 PHE A N 1
ATOM 762 C CA . PHE A 1 94 ? 2.578 5.135 -10.766 1.00 95.31 94 PHE A CA 1
ATOM 763 C C . PHE A 1 94 ? 2.916 4.891 -9.292 1.00 95.31 94 PHE A C 1
ATOM 765 O O . PHE A 1 94 ? 2.006 4.671 -8.497 1.00 95.31 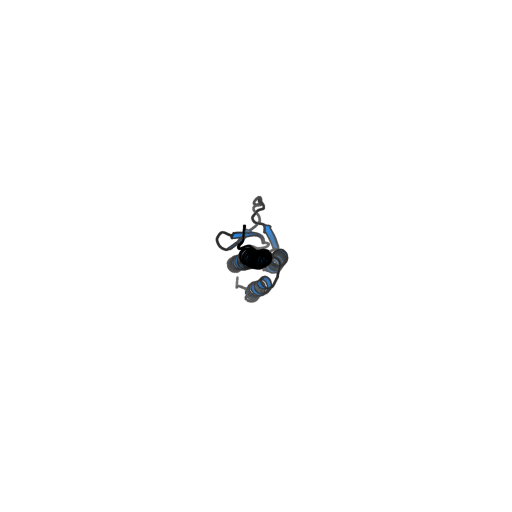94 PHE A O 1
ATOM 772 N N . CYS A 1 95 ? 4.187 4.981 -8.903 1.00 95.25 95 CYS A N 1
ATOM 773 C CA . CYS A 1 95 ? 4.631 4.793 -7.520 1.00 95.25 95 CYS A CA 1
ATOM 774 C C . CYS A 1 95 ? 3.975 5.793 -6.564 1.00 95.25 95 CYS A C 1
ATOM 776 O O . CYS A 1 95 ? 3.583 5.423 -5.457 1.00 95.25 95 CYS A O 1
ATOM 778 N N . THR A 1 96 ? 3.772 7.030 -7.016 1.00 94.25 96 THR A N 1
ATOM 779 C CA . THR A 1 96 ? 3.034 8.047 -6.257 1.00 94.25 96 THR A CA 1
ATOM 780 C C . THR A 1 96 ? 1.578 7.626 -6.030 1.00 94.25 96 THR A C 1
ATOM 782 O O . THR A 1 96 ? 1.084 7.683 -4.904 1.00 94.25 96 THR A O 1
ATOM 785 N N . VAL A 1 97 ? 0.891 7.138 -7.071 1.00 95.00 97 VAL A N 1
ATOM 786 C CA . VAL A 1 97 ? -0.492 6.630 -6.966 1.00 95.00 97 VAL A CA 1
ATOM 787 C C . VAL A 1 97 ? -0.575 5.414 -6.040 1.00 95.00 97 VAL A C 1
ATOM 789 O O . VAL A 1 97 ? -1.490 5.321 -5.224 1.00 95.00 97 VAL A O 1
ATOM 792 N N . ILE A 1 98 ? 0.393 4.500 -6.105 1.00 96.12 98 ILE A N 1
ATOM 793 C CA . ILE A 1 98 ? 0.463 3.370 -5.171 1.00 96.12 98 ILE A CA 1
ATOM 794 C C . ILE A 1 98 ? 0.644 3.855 -3.733 1.00 96.12 98 ILE A C 1
ATOM 796 O O . ILE A 1 98 ? -0.015 3.333 -2.837 1.00 96.12 98 ILE A O 1
ATOM 800 N N . GLY A 1 99 ? 1.467 4.882 -3.505 1.00 95.19 99 GLY A N 1
ATOM 801 C CA . GLY A 1 99 ? 1.593 5.522 -2.196 1.00 95.19 99 GLY A CA 1
ATOM 802 C C . GLY A 1 99 ? 0.244 5.996 -1.648 1.00 95.19 99 GLY A C 1
ATOM 803 O O . GLY A 1 99 ? -0.061 5.758 -0.480 1.00 95.19 99 GLY A O 1
ATOM 804 N N . VAL A 1 100 ? -0.600 6.594 -2.497 1.00 95.00 100 VAL A N 1
ATOM 805 C CA . VAL A 1 100 ? -1.972 6.986 -2.124 1.00 95.00 100 VAL A CA 1
ATOM 806 C C . VAL A 1 100 ? -2.810 5.763 -1.742 1.00 95.00 100 VAL A C 1
ATOM 808 O O . VAL A 1 100 ? -3.407 5.752 -0.669 1.00 95.00 100 VAL A O 1
ATOM 811 N N . ILE A 1 101 ? -2.816 4.717 -2.575 1.00 94.06 101 ILE A N 1
ATOM 812 C CA . ILE A 1 101 ? -3.603 3.490 -2.344 1.00 94.06 101 ILE A CA 1
ATOM 813 C C . ILE A 1 101 ? -3.215 2.813 -1.020 1.00 94.06 101 ILE A C 1
ATOM 815 O O . ILE A 1 101 ? -4.086 2.375 -0.263 1.00 94.06 101 ILE A O 1
ATOM 819 N N . LEU A 1 102 ? -1.915 2.721 -0.727 1.00 94.00 102 LEU A N 1
ATOM 820 C CA . LEU A 1 102 ? -1.415 2.133 0.518 1.00 94.00 102 LEU A CA 1
ATOM 821 C C . LEU A 1 102 ? -1.869 2.945 1.739 1.00 94.00 102 LEU A C 1
ATOM 823 O O . LEU A 1 102 ? -2.333 2.378 2.730 1.00 94.00 102 LEU A O 1
ATOM 827 N N . GLU A 1 103 ? -1.792 4.272 1.659 1.00 92.94 103 GLU A N 1
ATOM 828 C CA . GLU A 1 103 ? -2.236 5.154 2.736 1.00 92.94 103 GLU A CA 1
ATOM 829 C C . GLU A 1 103 ? -3.757 5.062 2.964 1.00 92.94 103 GLU A C 1
ATOM 831 O O . GLU A 1 103 ? -4.197 4.941 4.108 1.00 92.94 103 GLU A O 1
ATOM 836 N N . GLU A 1 104 ? -4.568 5.024 1.903 1.00 92.50 104 GLU A N 1
ATOM 837 C CA . GLU A 1 104 ? -6.023 4.839 2.005 1.00 92.50 104 GLU A CA 1
ATOM 838 C C . GLU A 1 104 ? -6.390 3.512 2.683 1.00 92.50 104 GLU A C 1
ATOM 840 O O . GLU A 1 104 ? -7.251 3.467 3.568 1.00 92.50 104 GLU A O 1
ATOM 845 N N . LYS A 1 105 ? -5.705 2.422 2.321 1.00 91.69 105 LYS A N 1
ATOM 846 C CA . LYS A 1 105 ? -5.912 1.102 2.935 1.00 91.69 105 LYS A CA 1
ATOM 847 C C . LYS A 1 105 ? -5.561 1.096 4.414 1.00 91.69 105 LYS A C 1
ATOM 849 O O . LYS A 1 105 ? -6.342 0.597 5.226 1.00 91.69 105 LYS A O 1
ATOM 854 N N . LYS A 1 106 ? -4.425 1.687 4.778 1.00 91.12 106 LYS A N 1
ATOM 855 C CA . LYS A 1 106 ? -4.002 1.828 6.173 1.00 91.12 106 LYS A CA 1
ATOM 856 C C . LYS A 1 106 ? -5.018 2.629 6.988 1.00 91.12 106 LYS A C 1
ATOM 858 O O . LYS A 1 106 ? -5.377 2.226 8.095 1.00 91.12 106 LYS A O 1
ATOM 863 N N . GLN A 1 107 ? -5.518 3.736 6.439 1.00 91.50 107 GLN A N 1
ATOM 864 C CA . GLN A 1 107 ? -6.542 4.556 7.091 1.00 91.50 107 GLN A CA 1
ATOM 865 C C . GLN A 1 107 ? -7.861 3.801 7.262 1.00 91.50 107 GLN A C 1
ATOM 867 O O . GLN A 1 107 ? -8.484 3.899 8.320 1.00 91.50 107 GLN A O 1
ATOM 872 N N . ARG A 1 108 ? -8.267 3.011 6.261 1.00 92.38 108 ARG A N 1
ATOM 873 C CA . ARG A 1 108 ? -9.455 2.153 6.343 1.00 92.38 108 ARG A CA 1
ATOM 874 C C . ARG A 1 108 ? -9.341 1.145 7.486 1.00 92.38 108 ARG A C 1
ATOM 876 O O . ARG A 1 108 ? -10.231 1.107 8.329 1.00 92.38 108 ARG A O 1
ATOM 883 N N . LEU A 1 109 ? -8.230 0.411 7.564 1.00 91.69 109 LEU A N 1
ATOM 884 C CA . LEU A 1 109 ? -7.995 -0.571 8.631 1.00 91.69 109 LEU A CA 1
ATOM 885 C C . LEU A 1 109 ? -7.990 0.077 10.023 1.00 91.69 109 LEU A C 1
ATOM 887 O O . LEU A 1 109 ? -8.597 -0.443 10.959 1.00 91.69 109 LEU A O 1
ATOM 891 N N . LEU A 1 110 ? -7.349 1.243 10.164 1.00 93.00 110 LEU A N 1
ATOM 892 C CA . LEU A 1 110 ? -7.347 1.985 11.426 1.00 93.00 110 LEU A CA 1
ATOM 893 C C . LEU A 1 110 ? -8.765 2.411 11.824 1.00 93.00 110 LEU A C 1
ATOM 895 O O . LEU A 1 110 ? -9.150 2.280 12.984 1.00 93.00 110 LEU A O 1
ATOM 899 N N . LYS A 1 111 ? -9.552 2.903 10.863 1.00 94.88 111 LYS A N 1
ATOM 900 C CA . LYS A 1 111 ? -10.935 3.322 11.094 1.00 94.88 111 LYS A CA 1
ATOM 901 C C . LYS A 1 111 ? -11.823 2.150 11.506 1.00 94.88 111 LYS A C 1
ATOM 903 O O . LYS A 1 111 ? -12.592 2.297 12.449 1.00 94.88 111 LYS A O 1
ATOM 908 N N . GLU A 1 112 ? -11.709 1.008 10.836 1.00 95.06 112 GLU A N 1
ATOM 909 C CA . GLU A 1 112 ? -12.455 -0.211 11.172 1.00 95.06 112 GLU A CA 1
ATOM 910 C C . GLU A 1 112 ? -12.123 -0.691 12.588 1.00 95.06 112 GLU A C 1
ATOM 912 O O . GLU A 1 112 ? -13.025 -0.942 13.385 1.00 95.06 112 GLU A O 1
ATOM 917 N N . SER A 1 113 ? -10.836 -0.712 12.947 1.00 94.56 113 SER A N 1
ATOM 918 C CA . SER A 1 113 ? -10.399 -1.049 14.304 1.00 94.56 113 SER A CA 1
ATOM 919 C C . SER A 1 113 ? -10.951 -0.072 15.350 1.00 94.56 113 SER A C 1
ATOM 921 O O . SER A 1 113 ? -11.442 -0.486 16.401 1.00 94.56 113 SER A O 1
ATOM 923 N N . LEU A 1 114 ? -10.909 1.236 15.077 1.00 94.69 114 LEU A N 1
ATOM 924 C CA . LEU A 1 114 ? -11.449 2.252 15.983 1.00 94.69 114 LEU A CA 1
ATOM 925 C C . LEU A 1 114 ? -12.964 2.120 16.159 1.00 94.69 114 LEU A C 1
ATOM 927 O O . LEU A 1 114 ? -13.443 2.213 17.287 1.00 94.69 114 LEU A O 1
ATOM 931 N N . LEU A 1 115 ? -13.708 1.887 15.076 1.00 95.88 115 LEU A N 1
ATOM 932 C CA . LEU A 1 115 ? -15.156 1.677 15.131 1.00 95.88 115 LEU A CA 1
ATOM 933 C C . LEU A 1 115 ? -15.503 0.460 15.984 1.00 95.88 115 LEU A C 1
ATOM 935 O O . LEU A 1 115 ? -16.318 0.583 16.893 1.00 95.88 115 LEU A O 1
ATOM 939 N N . HIS A 1 116 ? -14.817 -0.662 15.769 1.00 95.31 116 HIS A N 1
ATOM 940 C CA . HIS A 1 116 ? -15.025 -1.871 16.559 1.00 95.31 116 HIS A CA 1
ATOM 941 C C . HIS A 1 116 ? -14.811 -1.627 18.064 1.00 95.31 116 HIS A C 1
ATOM 943 O O . HIS A 1 116 ? -15.655 -1.970 18.890 1.00 95.31 116 HIS A O 1
ATOM 949 N N . ASN A 1 117 ? -13.720 -0.943 18.422 1.00 95.06 117 ASN A N 1
ATOM 950 C CA . ASN A 1 117 ? -13.435 -0.585 19.814 1.00 95.06 117 ASN A CA 1
ATOM 951 C C . ASN A 1 117 ? -14.494 0.355 20.419 1.00 95.06 117 ASN A C 1
ATOM 953 O O . ASN A 1 117 ? -14.783 0.290 21.615 1.00 95.06 117 ASN A O 1
ATOM 957 N N . LEU A 1 118 ? -15.050 1.276 19.625 1.00 96.25 118 LEU A N 1
ATOM 958 C CA . LEU A 1 118 ? -16.102 2.184 20.083 1.00 96.25 118 LEU A CA 1
ATOM 959 C C . LEU A 1 118 ? -17.421 1.444 20.309 1.00 96.25 118 LEU A C 1
ATOM 961 O O . LEU A 1 118 ? -18.069 1.682 21.327 1.00 96.25 118 LEU A O 1
ATOM 965 N N . GLU A 1 119 ? -17.793 0.539 19.407 1.00 95.94 119 GLU A N 1
ATOM 966 C CA . GLU A 1 119 ? -18.992 -0.294 19.538 1.00 95.94 119 GLU A CA 1
ATOM 967 C C . GLU A 1 119 ? -18.945 -1.148 20.808 1.00 95.94 119 GLU A C 1
ATOM 969 O O . GLU A 1 119 ? -19.917 -1.182 21.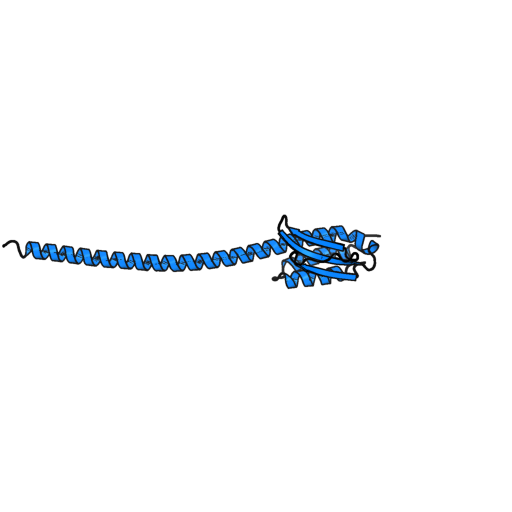565 1.00 95.94 119 GLU A O 1
ATOM 974 N N . GLU A 1 120 ? -17.796 -1.761 21.100 1.00 95.88 120 GLU A N 1
ATOM 975 C CA . GLU A 1 120 ? -17.603 -2.541 22.323 1.00 95.88 120 GLU A CA 1
ATOM 976 C C . GLU A 1 120 ? -17.772 -1.677 23.583 1.00 95.88 120 GLU A C 1
ATOM 978 O O . GLU A 1 120 ? -18.498 -2.045 24.511 1.00 95.88 120 GLU A O 1
ATOM 983 N N . ARG A 1 121 ? -17.168 -0.481 23.609 1.00 95.62 121 ARG A N 1
ATOM 984 C CA . ARG A 1 121 ? -17.302 0.442 24.749 1.00 95.62 121 ARG A CA 1
ATOM 985 C C . ARG A 1 121 ? -18.727 0.933 24.945 1.00 95.62 121 ARG A C 1
ATOM 987 O O . ARG A 1 121 ? -19.166 1.041 26.088 1.00 95.62 121 ARG A O 1
ATOM 994 N N . VAL A 1 122 ? -19.435 1.251 23.861 1.00 96.88 122 VAL A N 1
ATOM 995 C CA . VAL A 1 122 ? -20.843 1.662 23.929 1.00 96.88 122 VAL A CA 1
ATOM 996 C C . VAL A 1 122 ? -21.669 0.528 24.515 1.00 96.88 122 VAL A C 1
ATOM 998 O O . VAL A 1 122 ? -22.399 0.759 25.473 1.00 96.88 122 VAL A O 1
ATOM 1001 N N . LEU A 1 123 ? -21.493 -0.701 24.025 1.00 96.06 123 LEU A N 1
ATOM 1002 C CA . LEU A 1 123 ? -22.216 -1.862 24.535 1.00 96.06 123 LEU A CA 1
ATOM 1003 C C . LEU A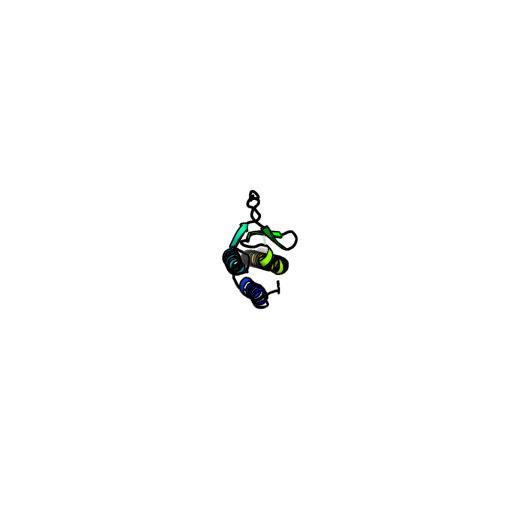 1 123 ? -21.979 -2.078 26.036 1.00 96.06 123 LEU A C 1
ATOM 1005 O O . LEU A 1 123 ? -22.934 -2.307 26.780 1.00 96.06 123 LEU A O 1
ATOM 1009 N N . LEU A 1 124 ? -20.724 -1.999 26.486 1.00 95.94 124 LEU A N 1
ATOM 1010 C CA . LEU A 1 124 ? -20.378 -2.135 27.903 1.00 95.94 124 LEU A CA 1
ATOM 1011 C C . LEU A 1 124 ? -21.021 -1.030 28.745 1.00 95.94 124 LEU A C 1
ATOM 1013 O O . LEU A 1 124 ? -21.704 -1.326 29.723 1.00 95.94 124 LEU A O 1
ATOM 1017 N N . ARG A 1 125 ? -20.886 0.234 28.331 1.00 95.69 125 ARG A N 1
ATOM 1018 C CA . ARG A 1 125 ? -21.465 1.364 29.069 1.00 95.69 125 ARG A CA 1
ATOM 1019 C C . ARG A 1 125 ? -22.986 1.344 29.095 1.00 95.69 125 ARG A C 1
ATOM 1021 O O . ARG A 1 125 ? -23.571 1.688 30.115 1.00 95.69 125 ARG A O 1
ATOM 1028 N N . THR A 1 126 ? -23.638 0.929 28.013 1.00 94.94 126 THR A N 1
ATOM 1029 C CA . THR A 1 126 ? -25.095 0.776 27.990 1.00 94.94 126 THR A CA 1
ATOM 1030 C C . THR A 1 126 ? -25.544 -0.275 29.001 1.00 94.94 126 THR A C 1
ATOM 1032 O O . THR A 1 126 ? -26.491 -0.022 29.740 1.00 94.94 126 THR A O 1
ATOM 1035 N N . LYS A 1 127 ? -24.838 -1.408 29.106 1.00 96.12 127 LYS A N 1
ATOM 1036 C CA . LYS A 1 127 ? -25.144 -2.434 30.115 1.00 96.12 127 LYS A CA 1
ATOM 1037 C C . LYS A 1 127 ? -24.967 -1.919 31.542 1.00 96.12 127 LYS A C 1
ATOM 1039 O O . LYS A 1 127 ? -25.866 -2.102 32.355 1.00 96.12 127 LYS A O 1
ATOM 1044 N N . GLU A 1 128 ? -23.857 -1.241 31.829 1.00 95.19 128 GLU A N 1
ATOM 1045 C CA . GLU A 1 128 ? -23.609 -0.646 33.151 1.00 95.19 128 GLU A CA 1
ATOM 1046 C C . GLU A 1 128 ? -24.716 0.345 33.538 1.00 95.19 128 GLU A C 1
ATOM 1048 O O . GLU A 1 128 ? -25.281 0.258 34.627 1.00 95.19 128 GLU A O 1
ATOM 1053 N N . LEU A 1 129 ? -25.096 1.238 32.620 1.00 93.69 129 LEU A N 1
ATOM 1054 C CA . LEU A 1 129 ? -26.162 2.212 32.856 1.00 93.69 129 LEU A CA 1
ATOM 1055 C C . LEU A 1 129 ? -27.527 1.543 33.060 1.00 93.69 129 LEU A C 1
ATOM 1057 O O . LEU A 1 129 ? -28.303 1.967 33.914 1.00 93.69 129 LEU A O 1
ATOM 1061 N N . GLU A 1 130 ? -27.842 0.488 32.308 1.00 95.25 130 GLU A N 1
ATOM 1062 C CA . GLU A 1 130 ? -29.074 -0.276 32.517 1.00 95.25 130 GLU A CA 1
ATOM 1063 C C . GLU A 1 130 ? -29.121 -0.933 33.902 1.00 95.25 130 GLU A C 1
ATOM 1065 O O . GLU A 1 130 ? -30.183 -0.981 34.533 1.00 95.25 130 GLU A O 1
ATOM 1070 N N . GLU A 1 131 ? -27.991 -1.448 34.382 1.00 95.38 131 GLU A N 1
ATOM 1071 C CA . GLU A 1 131 ? -27.870 -2.021 35.722 1.00 95.38 131 GLU A CA 1
ATOM 1072 C C . GLU A 1 131 ? -28.022 -0.952 36.811 1.00 95.38 131 GLU A C 1
ATOM 1074 O O . GLU A 1 131 ? -28.771 -1.162 37.772 1.00 95.38 131 GLU A O 1
ATOM 1079 N N . GLU A 1 132 ? -27.398 0.215 36.637 1.00 93.69 132 GLU A N 1
ATOM 1080 C CA . GLU A 1 132 ? -27.542 1.362 37.538 1.00 93.69 132 GLU A CA 1
ATOM 1081 C C . GLU A 1 132 ? -29.000 1.835 37.617 1.00 93.69 132 GLU A C 1
ATOM 1083 O O . GLU A 1 132 ? -29.564 1.918 38.711 1.00 93.69 132 GLU A O 1
ATOM 1088 N N . VAL A 1 133 ? -29.664 2.034 36.474 1.00 94.69 133 VAL A N 1
ATOM 1089 C CA . VAL A 1 133 ? -31.077 2.447 36.414 1.00 94.69 133 VAL A CA 1
ATOM 1090 C C . VAL A 1 133 ? -31.992 1.412 37.078 1.00 94.69 133 VAL A C 1
ATOM 1092 O O . VAL A 1 133 ? -32.920 1.773 37.813 1.00 94.69 133 VAL A O 1
ATOM 1095 N N . LYS A 1 134 ? -31.745 0.111 36.870 1.00 93.50 134 LYS A N 1
ATOM 1096 C CA . LYS A 1 134 ? -32.501 -0.961 37.546 1.00 93.50 134 LYS A CA 1
ATOM 1097 C C . LYS A 1 134 ? -32.305 -0.911 39.060 1.00 93.50 134 LYS A C 1
ATOM 1099 O O . LYS A 1 134 ? -33.287 -1.023 39.800 1.00 93.50 134 LYS A O 1
ATOM 1104 N N . LYS A 1 135 ? -31.068 -0.712 39.525 1.00 93.25 135 LYS A N 1
ATOM 1105 C CA . LYS A 1 135 ? -30.734 -0.612 40.951 1.00 93.25 135 LYS A CA 1
ATOM 1106 C C . LYS A 1 135 ? -31.398 0.601 41.599 1.00 93.25 135 LYS A C 1
ATOM 1108 O O . LYS A 1 135 ? -32.021 0.459 42.650 1.00 93.25 135 LYS A O 1
ATOM 1113 N N . GLU A 1 136 ? -31.340 1.766 40.959 1.00 92.62 136 GLU A N 1
ATOM 1114 C CA . GLU A 1 136 ? -32.017 2.973 41.438 1.00 92.62 136 GLU A CA 1
ATOM 1115 C C . GLU A 1 136 ? -33.536 2.793 41.503 1.00 92.62 136 GLU A C 1
ATOM 1117 O O . GLU A 1 136 ? -34.160 3.145 42.505 1.00 92.62 136 GLU A O 1
ATOM 1122 N N . SER A 1 137 ? -34.142 2.199 40.470 1.00 91.31 137 SER A N 1
ATOM 1123 C CA . SER A 1 137 ? -35.580 1.907 40.437 1.00 91.31 137 SER A CA 1
ATOM 1124 C C . SER A 1 137 ? -36.002 0.974 41.578 1.00 91.31 137 SER A C 1
ATOM 1126 O O . SER A 1 137 ? -37.017 1.214 42.239 1.00 91.31 137 SER A O 1
ATOM 1128 N N . TYR A 1 138 ? -35.201 -0.057 41.859 1.00 90.69 138 TYR A N 1
ATOM 1129 C CA . TYR A 1 138 ? -35.426 -0.973 42.977 1.00 90.69 138 TYR A CA 1
ATOM 1130 C C . TYR A 1 138 ? -35.332 -0.262 44.335 1.00 90.69 138 TYR A C 1
ATOM 1132 O O . TYR A 1 138 ? -36.243 -0.378 45.157 1.00 90.69 138 TYR A O 1
ATOM 1140 N N . LEU A 1 139 ? -34.283 0.541 44.550 1.00 91.12 139 LEU A N 1
ATOM 1141 C CA . LEU A 1 139 ? -34.110 1.322 45.779 1.00 91.12 139 LEU A CA 1
ATOM 1142 C C . LEU A 1 139 ? -35.267 2.305 45.994 1.00 91.12 139 LEU A C 1
ATOM 1144 O O . LEU A 1 139 ? -35.824 2.355 47.088 1.00 91.12 139 LEU A O 1
ATOM 1148 N N . LYS A 1 140 ? -35.697 3.023 44.948 1.00 91.12 140 LYS A N 1
ATOM 1149 C CA . LYS A 1 140 ? -36.848 3.941 45.015 1.00 91.12 140 LYS A CA 1
ATOM 1150 C C . LYS A 1 140 ? -38.144 3.230 45.400 1.00 91.12 140 LYS A C 1
ATOM 1152 O O . LYS A 1 140 ? -38.934 3.787 46.160 1.00 91.12 140 LYS A O 1
ATOM 1157 N N . LYS A 1 141 ? -38.390 2.026 44.872 1.00 88.81 141 LYS A N 1
ATOM 1158 C CA . LYS A 1 141 ? -39.575 1.228 45.232 1.00 88.81 141 LYS A CA 1
ATOM 1159 C C . LYS A 1 141 ? -39.548 0.822 46.704 1.00 88.81 141 LYS A C 1
ATOM 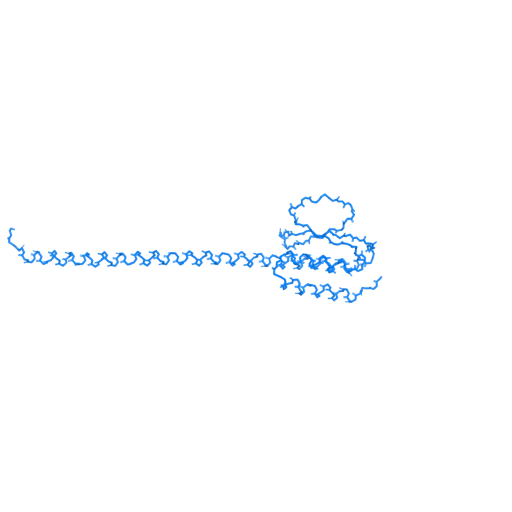1161 O O . LYS A 1 141 ? -40.559 0.984 47.380 1.00 88.81 141 LYS A O 1
ATOM 1166 N N . ASN A 1 142 ? -38.400 0.364 47.202 1.00 87.88 142 ASN A N 1
ATOM 1167 C CA . ASN A 1 142 ? -38.250 -0.026 48.604 1.00 87.88 142 ASN A CA 1
ATOM 1168 C C . ASN A 1 142 ? -38.381 1.165 49.557 1.00 87.88 142 ASN A C 1
ATOM 1170 O O . ASN A 1 142 ? -39.018 1.032 50.598 1.00 87.88 142 ASN A O 1
ATOM 1174 N N . LEU A 1 143 ? -37.841 2.330 49.183 1.00 90.12 143 LEU A N 1
ATOM 1175 C CA . LEU A 1 143 ? -37.983 3.555 49.972 1.00 90.12 143 LEU A CA 1
ATOM 1176 C C . LEU A 1 143 ? -39.460 3.945 50.129 1.00 90.12 143 LEU A C 1
ATOM 1178 O O . LEU A 1 143 ? -39.928 4.129 51.243 1.00 90.12 143 LEU A O 1
ATOM 1182 N N . LYS A 1 144 ? -40.225 3.951 49.026 1.00 88.50 144 LYS A N 1
ATOM 1183 C CA . LYS A 1 144 ? -41.675 4.219 49.066 1.00 88.50 144 LYS A CA 1
ATOM 1184 C C . LYS A 1 144 ? -42.433 3.234 49.957 1.00 88.50 144 LYS A C 1
ATOM 1186 O O . LYS A 1 144 ? -43.386 3.617 50.625 1.00 88.50 144 LYS A O 1
ATOM 1191 N N . LEU A 1 145 ? -42.028 1.966 49.950 1.00 84.50 145 LEU A N 1
ATOM 1192 C CA . LEU A 1 145 ? -42.621 0.926 50.790 1.00 84.50 145 LEU A CA 1
ATOM 1193 C C . LEU A 1 145 ? -42.365 1.194 52.279 1.00 84.50 145 LEU A C 1
ATOM 1195 O O . LEU A 1 145 ? -43.291 1.096 53.081 1.00 84.50 145 LEU A O 1
ATOM 1199 N N . LEU A 1 146 ? -41.138 1.586 52.634 1.00 83.38 146 LEU A N 1
ATOM 1200 C CA . LEU A 1 146 ? -40.775 1.995 53.992 1.00 83.38 146 LEU A CA 1
ATOM 1201 C C . LEU A 1 146 ? -41.540 3.247 54.439 1.00 83.38 146 LEU A C 1
ATOM 1203 O O . LEU A 1 146 ? -42.054 3.266 55.556 1.00 83.38 146 LEU A O 1
ATOM 1207 N N . ASP A 1 147 ? -41.683 4.244 53.564 1.00 87.62 147 ASP A N 1
ATOM 1208 C CA . ASP A 1 147 ? -42.462 5.454 53.852 1.00 87.62 147 ASP A CA 1
ATOM 1209 C C . ASP A 1 147 ? -43.934 5.114 54.135 1.00 87.62 147 ASP A C 1
ATOM 1211 O O . ASP A 1 147 ? -44.510 5.603 55.106 1.00 87.62 147 ASP A O 1
ATOM 1215 N N . CYS A 1 148 ? -44.540 4.216 53.347 1.00 81.56 148 CYS A N 1
ATOM 1216 C CA . CYS A 1 148 ? -45.899 3.734 53.600 1.00 81.56 148 CYS A CA 1
ATOM 1217 C C . CYS A 1 148 ? -46.018 3.001 54.945 1.00 81.56 148 CYS A C 1
ATOM 1219 O O . CYS A 1 148 ? -46.982 3.228 55.673 1.00 81.56 148 CYS A O 1
ATOM 1221 N N . ILE A 1 149 ? -45.051 2.147 55.292 1.00 84.19 149 ILE A N 1
ATOM 1222 C CA . ILE A 1 149 ? -45.042 1.429 56.577 1.00 84.19 149 ILE A CA 1
ATOM 1223 C C . ILE A 1 149 ? -44.912 2.414 57.749 1.00 84.19 149 ILE A C 1
ATOM 1225 O O . ILE A 1 149 ? -45.653 2.302 58.724 1.00 84.19 149 ILE A O 1
ATOM 1229 N N . SER A 1 150 ? -44.027 3.409 57.640 1.00 79.19 150 SER A N 1
ATOM 1230 C CA . SER A 1 150 ? -43.855 4.480 58.632 1.00 79.19 150 SER A CA 1
ATOM 1231 C C . SER A 1 150 ? -45.137 5.304 58.825 1.00 79.19 150 SER A C 1
ATOM 1233 O O . SER A 1 150 ? -45.549 5.594 59.952 1.00 79.19 150 SER A O 1
ATOM 1235 N N . LEU A 1 151 ? -45.836 5.617 57.730 1.00 81.62 151 LEU A N 1
ATOM 1236 C CA . LEU A 1 151 ? -47.117 6.322 57.776 1.00 81.62 151 LEU A CA 1
ATOM 1237 C C . LEU A 1 151 ? -48.202 5.486 58.476 1.00 81.62 151 LEU A C 1
ATOM 1239 O O . LEU A 1 151 ? -48.948 5.989 59.307 1.00 81.62 151 LEU A O 1
ATOM 1243 N N . VAL A 1 152 ? -48.272 4.186 58.186 1.00 77.88 152 VAL A N 1
ATOM 1244 C CA . VAL A 1 152 ? -49.238 3.278 58.823 1.00 77.88 152 VAL A CA 1
ATOM 1245 C C . VAL A 1 152 ? -48.942 3.110 60.315 1.00 77.88 152 VAL A C 1
ATOM 1247 O O . VAL A 1 152 ? -49.865 3.148 61.125 1.00 77.88 152 VAL A O 1
ATOM 1250 N N . LEU A 1 153 ? -47.668 2.990 60.699 1.00 77.25 153 LEU A N 1
ATOM 1251 C CA . LEU A 1 153 ? -47.251 2.925 62.103 1.00 77.25 153 LEU A CA 1
ATOM 1252 C C . LEU A 1 153 ? -47.557 4.220 62.864 1.00 77.25 153 LEU A C 1
ATOM 1254 O O . LEU A 1 153 ? -48.009 4.150 64.002 1.00 77.25 153 LEU A O 1
ATOM 1258 N N . SER A 1 154 ? -47.375 5.390 62.249 1.00 76.25 154 SER A N 1
ATOM 1259 C CA . SER A 1 154 ? -47.714 6.675 62.883 1.00 76.25 154 SER A CA 1
ATOM 1260 C C . SER A 1 154 ? -49.225 6.900 63.029 1.00 76.25 154 SER A C 1
ATOM 1262 O O . SER A 1 154 ? -49.653 7.558 63.972 1.00 76.25 154 SER A O 1
ATOM 1264 N N . ILE A 1 155 ? -50.048 6.300 62.161 1.00 76.12 155 ILE A N 1
ATOM 1265 C CA . ILE A 1 155 ? -51.517 6.306 62.291 1.00 76.12 155 ILE A CA 1
ATOM 1266 C C . ILE A 1 155 ? -52.002 5.278 63.330 1.00 76.12 155 ILE A C 1
ATOM 1268 O O . ILE A 1 155 ? -52.975 5.536 64.036 1.00 76.12 155 ILE A O 1
ATOM 1272 N N . LEU A 1 156 ? -51.345 4.117 63.438 1.00 66.81 156 LEU A N 1
ATOM 1273 C CA . LEU A 1 156 ? -51.705 3.051 64.387 1.00 66.81 156 LEU A CA 1
ATOM 1274 C C . LEU A 1 156 ? -51.149 3.267 65.804 1.00 66.81 156 LEU A C 1
ATOM 1276 O O . LEU A 1 156 ? -51.718 2.730 66.751 1.00 66.81 156 LEU A O 1
ATOM 1280 N N . CYS A 1 157 ? -50.114 4.098 65.971 1.00 55.84 157 CYS A N 1
ATOM 1281 C CA . CYS A 1 157 ? -49.595 4.540 67.270 1.00 55.84 157 CYS A CA 1
ATOM 1282 C C . CYS A 1 157 ? -49.737 6.063 67.491 1.00 55.84 157 CYS A C 1
ATOM 1284 O O . CYS A 1 157 ? -48.722 6.755 67.563 1.00 55.84 157 CYS A O 1
ATOM 1286 N N . PRO A 1 158 ? -50.949 6.626 67.677 1.00 54.94 158 PRO A N 1
ATOM 1287 C CA . PRO A 1 158 ? -51.086 8.007 68.147 1.00 54.94 158 PRO A CA 1
ATOM 1288 C C . PRO A 1 158 ? -50.922 8.157 69.670 1.00 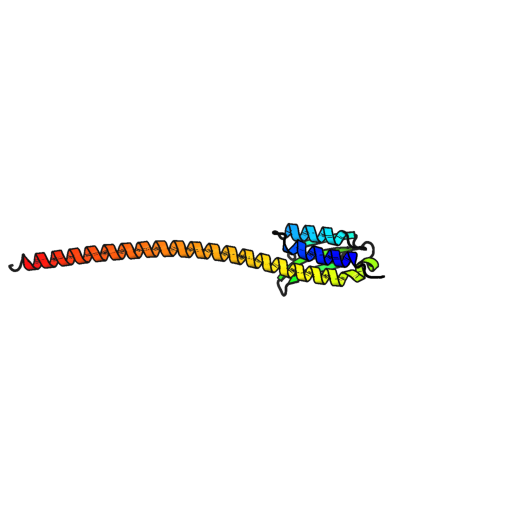54.94 158 PRO A C 1
ATOM 1290 O O . PRO A 1 158 ? -51.019 9.269 70.179 1.00 54.94 158 PRO A O 1
ATOM 1293 N N . LEU A 1 159 ? -50.763 7.060 70.418 1.00 48.38 159 LEU A N 1
ATOM 1294 C CA . LEU A 1 159 ? -50.909 7.035 71.876 1.00 48.38 159 LEU A CA 1
ATOM 1295 C C . LEU A 1 159 ? -49.752 6.285 72.544 1.00 48.38 159 LEU A C 1
ATOM 1297 O O . LEU A 1 159 ? -49.881 5.110 72.882 1.00 48.38 159 LEU A O 1
ATOM 1301 N N . PHE A 1 160 ? -48.644 6.997 72.730 1.00 48.28 160 PHE A N 1
ATOM 1302 C CA . PHE A 1 160 ? -47.814 6.970 73.936 1.00 48.28 160 PHE A CA 1
ATOM 1303 C C . PHE A 1 160 ? -47.208 8.357 74.144 1.00 48.28 160 PHE A C 1
ATOM 1305 O O . PHE A 1 160 ? -46.812 8.975 73.129 1.00 48.28 160 PHE A O 1
#

pLDDT: mean 89.18, std 10.67, range [48.28, 96.88]

Foldseek 3Di:
DDDDPVLLVLLVVLLVVLLVDQDPVVSQVSLQVSVCPQAFWPGKDKDFPPDPDDDDPAWDWAFLAEDPRTGIIITTGTPHCVSCVVCVVSSNVSSPSSNVSVVVSVVVVVVVVVVVVVVVVVVVVVVVVVVVVVVVVVVVVVVVVVVVVVVVVCVVPPDD